Protein AF-A0A024EF74-F1 (afdb_monomer_lite)

Foldseek 3Di:
DPDDPLPDDLVVLVVVLVVLVVVLVVLVVVVVPDDPPDDPVVVVVVSVVVSVVSVVVSVVSVVSSCCVVVPPPPPD

Sequence (76 aa):
MLLIDNDAPLRELHNCVSERLNAVLKYLNLMACTSLPDYAENDINTVTNIARIMVQDVADVFGVIEQRGFDTPKLQ

pLDDT: mean 83.08, std 13.7, range [43.81, 96.69]

Structur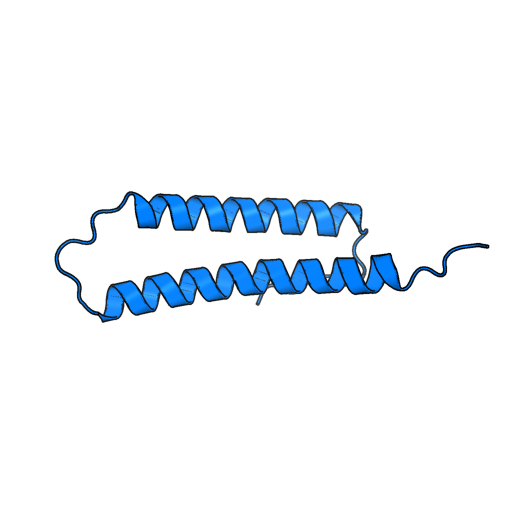e (mmCIF, N/CA/C/O backbone):
data_AF-A0A024EF74-F1
#
_entry.id   AF-A0A024EF74-F1
#
loop_
_atom_site.group_PDB
_atom_site.id
_atom_site.type_symbol
_atom_site.label_atom_id
_atom_site.label_alt_id
_atom_site.label_comp_id
_atom_site.label_asym_id
_atom_site.label_entity_id
_atom_site.label_seq_id
_atom_site.pdbx_PDB_ins_code
_atom_site.Cartn_x
_atom_site.Cartn_y
_atom_site.Cartn_z
_atom_site.occupancy
_atom_site.B_iso_or_equiv
_atom_site.auth_seq_id
_atom_site.auth_comp_id
_atom_site.auth_asym_id
_atom_site.auth_atom_id
_atom_site.pdbx_PDB_model_num
ATOM 1 N N . MET A 1 1 ? -8.527 -7.993 -3.693 1.00 51.59 1 MET A N 1
ATOM 2 C CA . MET A 1 1 ? -8.718 -7.117 -2.525 1.00 51.59 1 MET A CA 1
ATOM 3 C C . MET A 1 1 ? -8.671 -8.024 -1.315 1.00 51.59 1 MET A C 1
ATOM 5 O O . MET A 1 1 ? -9.490 -8.935 -1.233 1.00 51.59 1 MET A O 1
ATOM 9 N N . LEU A 1 2 ? -7.610 -7.917 -0.514 1.00 59.28 2 LEU A N 1
ATOM 10 C CA . LEU A 1 2 ? -7.439 -8.758 0.671 1.00 59.28 2 LEU A CA 1
ATOM 11 C C . LEU A 1 2 ? -8.591 -8.472 1.635 1.00 59.28 2 LEU A C 1
ATOM 13 O O . LEU A 1 2 ? -8.925 -7.311 1.852 1.00 59.28 2 LEU A O 1
ATOM 17 N N . LEU A 1 3 ? -9.204 -9.527 2.172 1.00 71.69 3 LEU A N 1
ATOM 18 C CA . LEU A 1 3 ? -10.298 -9.427 3.134 1.00 71.69 3 LEU A CA 1
ATOM 19 C C . LEU A 1 3 ? -9.813 -8.588 4.330 1.00 71.69 3 LEU A C 1
ATOM 21 O O . LEU A 1 3 ? -8.873 -8.989 5.017 1.00 71.69 3 LEU A O 1
ATOM 25 N N . ILE A 1 4 ? -10.385 -7.401 4.531 1.00 79.38 4 ILE A N 1
ATOM 26 C CA . ILE A 1 4 ? -10.115 -6.586 5.718 1.00 79.38 4 ILE A CA 1
ATOM 27 C C . ILE A 1 4 ? -11.024 -7.120 6.818 1.00 79.38 4 ILE A C 1
ATOM 29 O O . ILE A 1 4 ? -12.244 -7.138 6.657 1.00 79.38 4 ILE A O 1
ATOM 33 N N . ASP A 1 5 ? -10.433 -7.578 7.918 1.00 82.12 5 ASP A N 1
ATOM 34 C CA . ASP A 1 5 ? -11.192 -7.879 9.125 1.00 82.12 5 ASP A CA 1
ATOM 35 C C . ASP A 1 5 ? -11.617 -6.554 9.769 1.00 82.12 5 ASP A C 1
ATOM 37 O O . ASP A 1 5 ? -10.831 -5.884 10.441 1.00 82.12 5 ASP A O 1
ATOM 41 N N . ASN A 1 6 ? -12.858 -6.149 9.503 1.00 80.06 6 ASN A N 1
ATOM 42 C CA . ASN A 1 6 ? -13.415 -4.894 9.999 1.00 80.06 6 ASN A CA 1
ATOM 43 C C . ASN A 1 6 ? -13.550 -4.857 11.524 1.00 80.06 6 ASN A C 1
ATOM 45 O O . ASN A 1 6 ? -13.654 -3.760 12.072 1.00 80.06 6 ASN A O 1
ATOM 49 N N . ASP A 1 7 ? -13.514 -6.007 12.202 1.00 83.12 7 ASP A N 1
ATOM 50 C CA . ASP A 1 7 ? -13.688 -6.117 13.650 1.00 83.12 7 ASP A CA 1
ATOM 51 C C . ASP A 1 7 ? -12.348 -6.141 14.406 1.00 83.12 7 ASP A C 1
ATOM 53 O O . ASP A 1 7 ? -12.315 -5.878 15.613 1.00 83.12 7 ASP A O 1
ATOM 57 N N . ALA A 1 8 ? -11.224 -6.344 13.704 1.00 87.19 8 ALA A N 1
ATOM 58 C CA . ALA A 1 8 ? -9.881 -6.364 14.287 1.00 87.19 8 ALA A CA 1
ATOM 59 C C . ALA A 1 8 ? -9.574 -5.096 15.119 1.00 87.19 8 ALA A C 1
ATOM 61 O O . ALA A 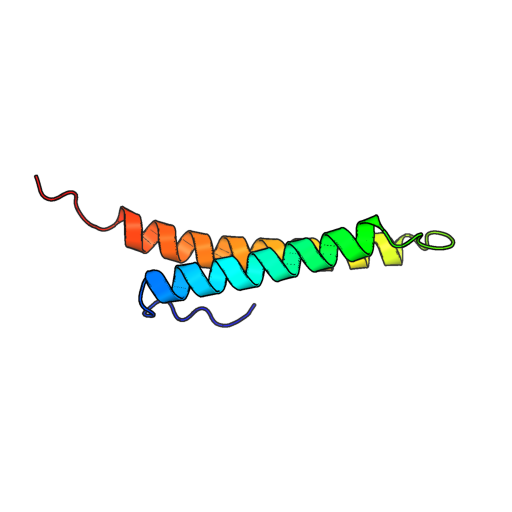1 8 ? -10.023 -4.002 14.778 1.00 87.19 8 ALA A O 1
ATOM 62 N N . PRO A 1 9 ? -8.800 -5.165 16.214 1.00 89.88 9 PRO A N 1
ATOM 63 C CA . PRO A 1 9 ? -8.427 -3.983 16.993 1.00 89.88 9 PRO A CA 1
ATOM 64 C C . PRO A 1 9 ? -7.804 -2.867 16.135 1.00 89.88 9 PRO A C 1
ATOM 66 O O . PRO A 1 9 ? 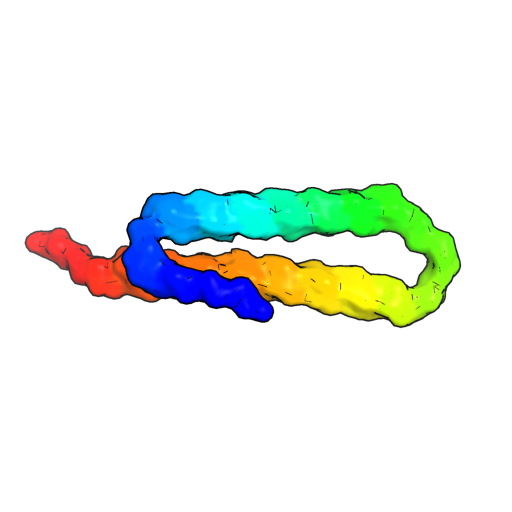-6.982 -3.136 15.262 1.00 89.88 9 PRO A O 1
ATOM 69 N N . LEU A 1 10 ? -8.099 -1.591 16.431 1.00 89.25 10 LEU A N 1
ATOM 70 C CA . LEU A 1 10 ? -7.547 -0.441 15.684 1.00 89.25 10 LEU A CA 1
ATOM 71 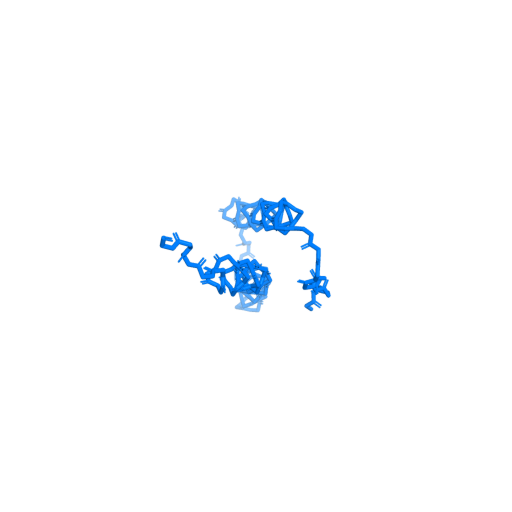C C . LEU A 1 10 ? -6.013 -0.460 15.591 1.00 89.25 10 LEU A C 1
ATOM 73 O O . LEU A 1 10 ? -5.441 -0.060 14.582 1.00 89.25 10 LEU A O 1
ATOM 77 N N . ARG A 1 11 ? -5.336 -0.964 16.630 1.00 88.94 11 ARG A N 1
ATOM 78 C CA . ARG A 1 11 ? -3.878 -1.146 16.628 1.00 88.94 11 ARG A CA 1
ATOM 79 C C . ARG A 1 11 ? -3.420 -2.164 15.580 1.00 88.94 11 ARG A C 1
ATOM 81 O O . ARG A 1 11 ? -2.383 -1.964 14.956 1.00 88.94 11 ARG A O 1
ATOM 88 N N . GLU A 1 12 ? -4.171 -3.242 15.389 1.00 90.75 12 GLU A N 1
ATOM 89 C CA . GLU A 1 12 ? -3.877 -4.261 14.379 1.00 90.75 12 GLU A CA 1
ATOM 90 C C . GLU A 1 12 ? -4.156 -3.731 12.973 1.00 90.75 12 GLU A C 1
ATOM 92 O O . GLU A 1 12 ? -3.323 -3.907 12.087 1.00 90.75 12 GLU A O 1
ATOM 97 N N . LEU A 1 13 ? -5.244 -2.976 12.790 1.00 91.12 13 LEU A N 1
ATOM 98 C CA . LEU A 1 13 ? -5.516 -2.262 11.538 1.00 91.12 13 LEU A CA 1
ATOM 99 C C . LEU A 1 13 ? -4.410 -1.246 11.204 1.00 91.12 13 LEU A C 1
ATOM 101 O O . LEU A 1 13 ? -3.954 -1.183 10.063 1.00 91.12 13 LEU A O 1
ATOM 105 N N . HIS A 1 14 ? -3.911 -0.504 12.200 1.00 91.62 14 HIS A N 1
ATOM 106 C CA . HIS A 1 14 ? -2.780 0.412 12.032 1.00 91.62 14 HIS A CA 1
ATOM 107 C C . HIS A 1 14 ? -1.483 -0.318 11.631 1.00 91.62 14 HIS A C 1
ATOM 109 O O . HIS A 1 14 ? -0.732 0.143 10.766 1.00 91.62 14 HIS A O 1
ATOM 115 N N . ASN A 1 15 ? -1.192 -1.467 12.246 1.00 92.88 15 ASN A N 1
ATOM 116 C CA . ASN A 1 15 ? -0.037 -2.277 11.856 1.00 92.88 15 ASN A CA 1
ATOM 117 C C . ASN A 1 15 ? -0.194 -2.794 10.418 1.00 92.88 15 ASN A C 1
ATOM 119 O O . ASN A 1 15 ? 0.728 -2.657 9.618 1.00 92.88 15 ASN A O 1
ATOM 123 N N . CYS A 1 16 ? -1.386 -3.283 10.073 1.00 92.19 16 CYS A N 1
ATOM 124 C CA . CYS A 1 16 ? -1.731 -3.771 8.741 1.00 92.19 16 CYS A CA 1
ATOM 125 C C . CYS A 1 16 ? -1.536 -2.690 7.663 1.00 92.19 16 CYS A C 1
ATOM 127 O O . CYS A 1 16 ? -0.859 -2.929 6.660 1.00 92.19 16 CYS A O 1
ATOM 129 N N . VAL A 1 17 ? -2.054 -1.472 7.877 1.00 93.62 17 VAL A N 1
ATOM 130 C CA . VAL A 1 17 ? -1.861 -0.364 6.924 1.00 93.62 17 VAL A CA 1
ATOM 131 C C . VAL A 1 17 ? -0.390 0.054 6.829 1.00 93.62 17 VAL A C 1
ATOM 133 O O . VAL A 1 17 ? 0.092 0.340 5.734 1.00 93.62 17 VAL A O 1
ATOM 136 N N . SER A 1 18 ? 0.358 0.012 7.940 1.00 95.31 18 SER A N 1
ATOM 137 C CA . SER A 1 18 ? 1.796 0.319 7.958 1.00 95.31 18 SER A CA 1
ATOM 138 C C . SER A 1 18 ? 2.606 -0.682 7.130 1.00 95.31 18 SER A C 1
ATOM 140 O O . SER A 1 18 ? 3.482 -0.284 6.360 1.00 95.31 18 SER A O 1
ATOM 142 N N . GLU A 1 19 ? 2.309 -1.978 7.252 1.00 94.94 19 GLU A N 1
ATOM 143 C CA . GLU A 1 19 ? 2.949 -3.042 6.469 1.00 94.94 19 GLU A CA 1
ATOM 144 C C . GLU A 1 19 ? 2.634 -2.911 4.975 1.00 94.94 19 GLU A C 1
ATOM 146 O O . GLU A 1 19 ? 3.549 -2.951 4.143 1.00 94.94 19 GLU A O 1
ATOM 151 N N . ARG A 1 20 ? 1.358 -2.686 4.635 1.00 94.69 20 ARG A N 1
ATOM 152 C CA . ARG A 1 20 ? 0.894 -2.507 3.249 1.00 94.69 20 ARG A CA 1
ATOM 153 C C . ARG A 1 20 ? 1.519 -1.274 2.600 1.00 94.69 20 ARG A C 1
ATOM 155 O O . ARG A 1 20 ? 2.039 -1.370 1.489 1.00 94.69 20 ARG A O 1
ATOM 162 N N . LEU A 1 21 ? 1.573 -0.147 3.312 1.00 96.62 21 LEU A N 1
ATOM 163 C CA . LEU A 1 21 ? 2.238 1.065 2.834 1.00 96.62 21 LEU A CA 1
ATOM 164 C C . LEU A 1 21 ? 3.734 0.831 2.588 1.00 96.62 21 LEU A C 1
ATOM 166 O O . LEU A 1 21 ? 4.265 1.244 1.558 1.00 96.62 21 LEU A O 1
ATOM 170 N N . ASN A 1 22 ? 4.415 0.117 3.489 1.00 96.69 22 ASN A N 1
ATOM 171 C CA . ASN A 1 22 ? 5.824 -0.232 3.304 1.00 96.69 22 ASN A CA 1
ATOM 172 C C . ASN A 1 22 ? 6.046 -1.095 2.052 1.00 96.69 22 ASN A C 1
ATOM 174 O O . ASN A 1 22 ? 7.035 -0.916 1.339 1.00 96.69 22 ASN A O 1
ATOM 178 N N . ALA A 1 23 ? 5.132 -2.024 1.764 1.00 95.44 23 ALA A N 1
ATOM 179 C CA . ALA A 1 23 ? 5.178 -2.826 0.545 1.00 95.44 23 ALA A CA 1
ATOM 180 C C . ALA A 1 23 ? 4.972 -1.967 -0.714 1.00 95.44 23 ALA A C 1
ATOM 182 O O . ALA A 1 23 ? 5.725 -2.123 -1.677 1.00 95.44 23 ALA A O 1
ATOM 183 N N . VAL A 1 24 ? 4.022 -1.023 -0.691 1.00 95.62 24 VAL A N 1
ATOM 184 C CA . VAL A 1 24 ? 3.801 -0.063 -1.790 1.00 95.62 24 VAL A CA 1
ATOM 185 C C . VAL A 1 24 ? 5.065 0.751 -2.052 1.00 95.62 24 VAL A C 1
ATOM 187 O O . VAL A 1 24 ? 5.517 0.830 -3.190 1.00 95.62 24 VAL A O 1
ATOM 190 N N . LEU A 1 25 ? 5.683 1.305 -1.005 1.00 95.81 25 LEU A N 1
ATOM 191 C CA . LEU A 1 25 ? 6.909 2.094 -1.135 1.00 95.81 25 LEU A CA 1
ATOM 192 C C . LEU A 1 25 ? 8.065 1.271 -1.712 1.00 95.81 25 LEU A C 1
ATOM 194 O O . LEU A 1 25 ? 8.774 1.748 -2.595 1.00 95.81 25 LEU A O 1
ATOM 198 N N . LYS A 1 26 ? 8.243 0.021 -1.266 1.00 93.88 26 LYS A N 1
ATOM 199 C CA . LYS A 1 26 ? 9.256 -0.889 -1.828 1.00 93.88 26 LYS A CA 1
ATOM 200 C C . LYS A 1 26 ? 9.015 -1.165 -3.310 1.00 93.88 26 LYS A C 1
ATOM 202 O O . LYS A 1 26 ? 9.967 -1.125 -4.085 1.00 93.88 26 LYS A O 1
ATOM 207 N N . TYR A 1 27 ? 7.765 -1.414 -3.696 1.00 92.88 27 TYR A N 1
ATOM 208 C CA . TYR A 1 27 ? 7.399 -1.630 -5.093 1.00 92.88 27 TYR A CA 1
ATOM 209 C C . TYR A 1 27 ? 7.677 -0.387 -5.944 1.00 92.88 27 TYR A C 1
ATOM 211 O O . TYR A 1 27 ? 8.367 -0.477 -6.955 1.00 92.88 27 TYR A O 1
ATOM 219 N N . LEU A 1 28 ? 7.219 0.788 -5.508 1.00 92.19 28 LEU A N 1
ATOM 220 C CA . LEU A 1 28 ? 7.447 2.041 -6.229 1.00 92.19 28 LEU A CA 1
ATOM 221 C C . LEU A 1 28 ? 8.938 2.379 -6.344 1.00 92.19 28 LEU A C 1
ATOM 223 O O . LEU A 1 28 ? 9.375 2.790 -7.414 1.00 92.19 28 LEU A O 1
ATOM 227 N N . ASN A 1 29 ? 9.727 2.148 -5.291 1.00 91.75 29 ASN A N 1
ATOM 228 C CA . ASN A 1 29 ? 11.180 2.326 -5.334 1.00 91.75 29 ASN A CA 1
ATOM 229 C C . ASN A 1 29 ? 11.840 1.378 -6.339 1.00 91.75 29 ASN A C 1
ATOM 231 O O . ASN A 1 29 ? 12.676 1.813 -7.125 1.00 91.75 29 ASN A O 1
ATOM 235 N N . LEU A 1 30 ? 11.447 0.099 -6.350 1.00 89.25 30 LEU A N 1
ATOM 236 C CA . LEU A 1 30 ? 11.942 -0.859 -7.336 1.00 89.25 30 LEU A CA 1
ATOM 237 C C . LEU A 1 30 ? 11.638 -0.372 -8.756 1.00 89.25 30 LEU A C 1
ATOM 239 O O . LEU A 1 30 ? 12.531 -0.358 -9.599 1.00 89.25 30 LEU A O 1
ATOM 243 N N . MET A 1 31 ? 10.410 0.082 -9.004 1.00 87.19 31 MET A N 1
ATOM 244 C CA . MET A 1 31 ? 10.004 0.557 -10.325 1.00 87.19 31 MET A CA 1
ATOM 245 C C . MET A 1 31 ? 10.688 1.866 -10.730 1.00 87.19 31 MET A C 1
ATOM 247 O O . MET A 1 31 ? 11.036 2.024 -11.894 1.00 87.19 31 MET A O 1
ATOM 251 N N . ALA A 1 32 ? 10.933 2.777 -9.787 1.00 84.69 32 ALA A N 1
ATOM 252 C CA . ALA A 1 32 ? 11.649 4.027 -10.040 1.00 84.69 32 ALA A CA 1
ATOM 253 C C . ALA A 1 32 ? 13.146 3.811 -10.327 1.00 84.69 32 ALA A C 1
ATOM 255 O O . ALA A 1 32 ? 13.746 4.575 -11.079 1.00 84.69 32 ALA A O 1
ATOM 256 N N . CYS A 1 33 ? 13.755 2.778 -9.734 1.00 82.50 33 CYS A N 1
ATOM 257 C CA . CYS A 1 33 ? 15.163 2.433 -9.942 1.00 82.50 33 CYS A CA 1
ATOM 258 C C . CYS A 1 33 ? 15.393 1.459 -11.108 1.00 82.50 33 CYS A C 1
ATOM 260 O O . CYS A 1 33 ? 16.535 1.276 -11.530 1.00 82.50 33 CYS A O 1
ATOM 262 N N . THR A 1 34 ? 14.340 0.827 -11.626 1.00 78.69 34 THR A N 1
ATOM 263 C CA . THR A 1 34 ? 14.442 -0.083 -12.768 1.00 78.69 34 THR A CA 1
ATOM 264 C C . THR A 1 34 ? 14.379 0.724 -14.058 1.00 78.69 34 THR A C 1
ATOM 266 O O . THR A 1 34 ? 13.360 1.328 -14.381 1.00 78.69 34 THR A O 1
ATOM 269 N N . SER A 1 35 ? 15.469 0.721 -14.824 1.00 67.19 35 SER A N 1
ATOM 270 C CA . SER A 1 35 ? 15.445 1.205 -16.204 1.00 67.19 35 SER A CA 1
ATOM 271 C C . SER A 1 35 ? 14.624 0.221 -17.034 1.00 67.19 35 SER A C 1
ATOM 273 O O . SER A 1 35 ? 15.100 -0.875 -17.313 1.00 67.19 35 SER A O 1
ATOM 275 N N . LEU A 1 36 ? 13.387 0.583 -17.377 1.00 64.31 36 LEU A N 1
ATOM 276 C CA . LEU A 1 36 ? 12.547 -0.182 -18.302 1.00 64.31 36 LEU A CA 1
ATOM 277 C C . LEU A 1 36 ? 13.202 -0.126 -19.694 1.00 64.31 36 LEU A C 1
ATOM 279 O O . LEU A 1 36 ? 13.202 0.948 -20.301 1.00 64.31 36 LEU A O 1
ATOM 283 N N . PRO A 1 37 ? 13.820 -1.216 -20.188 1.00 61.16 37 PRO A N 1
ATOM 284 C CA . PRO A 1 37 ? 14.430 -1.224 -21.509 1.00 61.16 37 PRO A CA 1
ATOM 285 C C . PRO A 1 37 ? 13.298 -1.228 -22.538 1.00 61.16 37 PRO A C 1
ATOM 287 O O . PRO A 1 37 ? 12.476 -2.135 -22.511 1.00 61.16 37 PRO A O 1
ATOM 290 N N . ASP A 1 38 ? 13.260 -0.203 -23.389 1.00 57.81 38 ASP A N 1
ATOM 291 C CA . ASP A 1 38 ? 12.286 0.025 -24.464 1.00 57.81 38 ASP A CA 1
ATOM 292 C C . ASP A 1 38 ? 10.819 -0.250 -24.096 1.00 57.81 38 ASP A C 1
ATOM 294 O O . ASP A 1 38 ? 10.293 -1.352 -24.219 1.00 57.81 38 ASP A O 1
ATOM 298 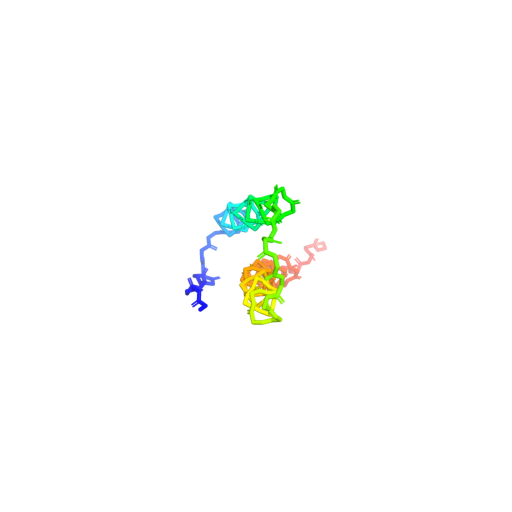N N . TYR A 1 39 ? 10.135 0.822 -23.692 1.00 55.75 39 TYR A N 1
ATOM 299 C CA . TYR A 1 39 ? 8.712 0.870 -23.385 1.00 55.75 39 TYR A CA 1
ATOM 300 C C . TYR A 1 39 ? 7.828 0.183 -24.441 1.00 55.75 39 TYR A C 1
ATOM 302 O O . TYR A 1 39 ? 7.379 0.805 -25.405 1.00 55.75 39 TYR A O 1
ATOM 310 N N . ALA A 1 40 ? 7.443 -1.067 -24.188 1.00 62.91 40 ALA A N 1
ATOM 311 C CA . ALA A 1 40 ? 6.099 -1.483 -24.536 1.00 62.91 40 ALA A CA 1
ATOM 312 C C . ALA A 1 40 ? 5.165 -0.703 -23.601 1.00 62.91 40 ALA A C 1
ATOM 314 O O . ALA A 1 40 ? 5.247 -0.835 -22.383 1.00 62.91 40 ALA A O 1
ATOM 315 N N . GLU A 1 41 ? 4.276 0.129 -24.141 1.00 60.62 41 GLU A N 1
ATOM 316 C CA . GLU A 1 41 ? 3.232 0.847 -23.386 1.00 60.62 41 GLU A CA 1
ATOM 317 C C . GLU A 1 41 ? 2.489 -0.072 -22.383 1.00 60.62 41 GLU A C 1
ATOM 319 O O . GLU A 1 41 ? 2.078 0.346 -21.298 1.00 60.62 41 GLU A O 1
ATOM 324 N N . ASN A 1 42 ? 2.412 -1.366 -22.717 1.00 61.50 42 ASN A N 1
ATOM 325 C CA . ASN A 1 42 ? 1.895 -2.445 -21.879 1.00 61.50 42 ASN A CA 1
ATOM 326 C C . ASN A 1 42 ? 2.605 -2.594 -20.519 1.00 61.50 42 ASN A C 1
ATOM 328 O O . ASN A 1 42 ? 1.939 -2.917 -19.533 1.00 61.50 42 ASN A O 1
ATOM 332 N N . ASP A 1 43 ? 3.906 -2.317 -20.422 1.00 77.44 43 ASP A N 1
ATOM 333 C CA . ASP A 1 43 ? 4.666 -2.462 -19.176 1.00 77.44 43 ASP A CA 1
ATOM 334 C C . ASP A 1 43 ? 4.390 -1.301 -18.218 1.00 77.44 43 ASP A C 1
ATOM 336 O O . ASP A 1 43 ? 4.171 -1.530 -17.027 1.00 77.44 43 ASP A O 1
ATOM 340 N N . ILE A 1 44 ? 4.279 -0.065 -18.729 1.00 83.19 44 ILE A N 1
ATOM 341 C CA . ILE A 1 44 ? 3.871 1.094 -17.911 1.00 83.19 44 ILE A CA 1
ATOM 342 C C . ILE A 1 44 ? 2.459 0.876 -17.376 1.00 83.19 44 ILE A C 1
ATOM 344 O O . ILE A 1 44 ? 2.229 0.995 -16.175 1.00 83.19 44 ILE A O 1
ATOM 348 N N . ASN A 1 45 ? 1.517 0.518 -18.252 1.00 85.69 45 ASN A N 1
ATOM 349 C CA . ASN A 1 45 ? 0.126 0.300 -17.860 1.00 85.69 45 ASN A CA 1
ATOM 350 C C . ASN A 1 45 ? 0.009 -0.801 -16.800 1.00 85.69 45 ASN A C 1
ATOM 352 O O . ASN A 1 45 ? -0.757 -0.664 -15.843 1.00 85.69 45 ASN A O 1
ATOM 356 N N . THR A 1 46 ? 0.796 -1.870 -16.927 1.00 87.31 46 THR A N 1
ATOM 357 C CA . THR A 1 46 ? 0.856 -2.941 -15.925 1.00 87.31 46 THR A CA 1
ATOM 358 C C . THR A 1 46 ? 1.389 -2.420 -14.595 1.00 87.31 46 THR A C 1
ATOM 360 O O . THR A 1 46 ? 0.748 -2.604 -13.558 1.00 87.31 46 THR A O 1
ATOM 363 N N . VAL A 1 47 ? 2.515 -1.704 -14.618 1.00 88.56 47 VAL A N 1
ATOM 364 C CA . VAL A 1 47 ? 3.153 -1.155 -13.418 1.00 88.56 47 VAL A CA 1
ATOM 365 C C . VAL A 1 47 ? 2.232 -0.192 -12.679 1.00 88.56 47 VAL A C 1
ATOM 367 O O . VAL A 1 47 ? 2.066 -0.309 -11.461 1.00 88.56 47 VAL A O 1
ATOM 370 N N . THR A 1 48 ? 1.608 0.729 -13.413 1.00 90.06 48 THR A N 1
ATOM 371 C CA . THR A 1 48 ? 0.663 1.709 -12.878 1.00 90.06 48 THR A CA 1
ATOM 372 C C . THR A 1 48 ? -0.582 1.030 -12.319 1.00 90.06 48 THR A C 1
ATOM 374 O O . THR A 1 48 ? -1.049 1.411 -11.247 1.00 90.06 48 THR A O 1
ATOM 377 N N . ASN A 1 49 ? -1.107 -0.005 -12.982 1.00 93.06 49 ASN A N 1
ATOM 378 C CA . ASN A 1 49 ? -2.255 -0.752 -12.469 1.00 93.06 49 ASN A CA 1
ATOM 379 C C . ASN A 1 49 ? -1.932 -1.496 -11.170 1.00 93.06 49 ASN A C 1
ATOM 381 O O . ASN A 1 49 ? -2.742 -1.458 -10.243 1.00 93.06 49 ASN A O 1
ATOM 385 N N . ILE A 1 50 ? -0.754 -2.117 -11.069 1.00 92.81 50 ILE A N 1
ATOM 386 C CA . ILE A 1 50 ? -0.301 -2.759 -9.828 1.00 92.81 50 ILE A CA 1
ATOM 387 C C . ILE A 1 50 ? -0.170 -1.712 -8.717 1.00 92.81 50 ILE A C 1
ATOM 389 O O . ILE A 1 50 ? -0.758 -1.889 -7.651 1.00 92.81 50 ILE A O 1
ATOM 393 N N . ALA A 1 51 ? 0.511 -0.590 -8.980 1.00 94.06 51 ALA A N 1
ATOM 394 C CA . ALA A 1 51 ? 0.642 0.502 -8.013 1.00 94.06 51 ALA A CA 1
ATOM 395 C C . ALA A 1 51 ? -0.728 1.004 -7.533 1.00 94.06 51 ALA A C 1
ATOM 397 O O . ALA A 1 51 ? -0.951 1.141 -6.332 1.00 94.06 51 ALA A O 1
ATOM 398 N N . ARG A 1 52 ? -1.674 1.213 -8.458 1.00 95.31 52 ARG A N 1
ATOM 399 C CA . ARG A 1 52 ? -3.040 1.648 -8.145 1.00 95.31 52 ARG A CA 1
ATOM 400 C C . ARG A 1 52 ? -3.762 0.653 -7.238 1.00 95.31 52 ARG A C 1
ATOM 402 O O . ARG A 1 52 ? -4.405 1.076 -6.286 1.00 95.31 52 ARG A O 1
ATOM 409 N N . ILE A 1 53 ? -3.658 -0.648 -7.513 1.00 95.00 53 ILE A N 1
ATOM 410 C CA . ILE A 1 53 ? -4.277 -1.694 -6.683 1.00 95.00 53 ILE A CA 1
ATOM 411 C C . ILE A 1 53 ? -3.674 -1.695 -5.275 1.00 95.00 53 ILE A C 1
ATOM 413 O O . ILE A 1 53 ? -4.417 -1.762 -4.301 1.00 95.00 53 ILE A O 1
ATOM 417 N N . MET A 1 54 ? -2.349 -1.584 -5.158 1.00 94.88 54 MET A N 1
ATOM 418 C CA . MET A 1 54 ? -1.669 -1.552 -3.859 1.00 94.88 54 MET A CA 1
ATOM 419 C C . MET A 1 54 ? -2.034 -0.303 -3.045 1.00 94.88 54 MET A C 1
ATOM 421 O O . MET A 1 54 ? -2.235 -0.390 -1.838 1.00 94.88 54 MET A O 1
ATOM 425 N N . VAL A 1 55 ? -2.148 0.859 -3.695 1.00 95.75 55 VAL A N 1
ATOM 426 C CA . VAL A 1 55 ? -2.585 2.103 -3.041 1.00 95.75 55 VAL A CA 1
ATOM 427 C C . VAL A 1 55 ? -4.052 2.022 -2.623 1.00 95.75 55 VAL A C 1
ATOM 429 O O . VAL A 1 55 ? -4.382 2.442 -1.518 1.00 95.75 55 VAL A O 1
ATOM 432 N N . GLN A 1 56 ? -4.923 1.456 -3.465 1.00 95.50 56 GLN A N 1
ATOM 433 C CA . GLN A 1 56 ? -6.331 1.256 -3.116 1.00 95.50 56 GLN A CA 1
ATOM 434 C C . GLN A 1 56 ? -6.467 0.361 -1.881 1.00 95.50 56 GLN A C 1
ATOM 436 O O . GLN A 1 56 ? -7.211 0.691 -0.970 1.00 95.50 56 GLN A O 1
ATOM 441 N N . ASP A 1 57 ? -5.680 -0.710 -1.808 1.00 92.88 57 ASP A N 1
ATOM 442 C CA . ASP A 1 57 ? -5.666 -1.627 -0.669 1.00 92.88 57 ASP A CA 1
ATOM 443 C C . ASP A 1 57 ? -5.269 -0.930 0.652 1.00 92.88 57 ASP A C 1
ATOM 445 O O . ASP A 1 57 ? -5.854 -1.201 1.699 1.00 92.88 57 ASP A O 1
ATOM 449 N N . VAL A 1 58 ? -4.332 0.025 0.606 1.00 94.88 58 VAL A N 1
ATOM 450 C CA . VAL A 1 58 ? -3.995 0.894 1.751 1.00 94.88 58 VAL A CA 1
ATOM 451 C C . VAL A 1 58 ? -5.148 1.842 2.093 1.00 94.88 58 VAL A C 1
ATOM 453 O O . VAL A 1 58 ? -5.480 1.995 3.269 1.00 94.88 58 VAL A O 1
ATOM 456 N N . ALA A 1 59 ? -5.756 2.470 1.084 1.00 94.25 59 ALA A N 1
ATOM 457 C CA . ALA A 1 59 ? -6.867 3.402 1.270 1.00 94.25 59 ALA A CA 1
ATOM 458 C C . ALA A 1 59 ? -8.094 2.718 1.893 1.00 94.25 59 ALA A C 1
ATOM 460 O O . ALA A 1 59 ? -8.734 3.296 2.767 1.00 94.25 59 ALA A O 1
ATOM 461 N N . ASP A 1 60 ? -8.377 1.475 1.504 1.00 92.31 60 ASP A N 1
ATOM 462 C CA . ASP A 1 60 ? -9.494 0.697 2.037 1.00 92.31 60 ASP A CA 1
ATOM 463 C C . ASP A 1 60 ? -9.311 0.422 3.541 1.00 92.31 60 ASP A C 1
ATOM 465 O O . ASP A 1 60 ? -10.232 0.638 4.328 1.00 92.31 60 ASP A O 1
ATOM 469 N N . VAL A 1 61 ? -8.107 0.016 3.974 1.00 90.88 61 VAL A N 1
ATOM 470 C CA . VAL A 1 61 ? -7.805 -0.183 5.408 1.00 90.88 61 VAL A CA 1
ATOM 471 C C . VAL A 1 61 ? -7.875 1.139 6.170 1.00 90.88 61 VAL A C 1
ATOM 473 O O . VAL A 1 61 ? -8.390 1.181 7.288 1.00 90.88 61 VAL A O 1
ATOM 476 N N . PHE A 1 62 ? -7.388 2.225 5.567 1.00 91.31 62 PHE A N 1
ATOM 477 C CA . PHE A 1 62 ? -7.466 3.551 6.171 1.00 91.31 62 PHE A CA 1
ATOM 478 C C . PHE A 1 62 ? -8.920 3.992 6.382 1.00 91.31 62 PHE A C 1
ATOM 480 O O . PHE A 1 62 ? -9.259 4.434 7.475 1.00 91.31 62 PHE A O 1
ATOM 487 N N . GLY A 1 63 ? -9.805 3.765 5.407 1.00 91.06 63 GLY A N 1
ATOM 488 C CA . GLY A 1 63 ? -11.231 4.078 5.530 1.00 91.06 63 GLY A CA 1
ATOM 489 C C . GLY A 1 63 ? -11.926 3.336 6.679 1.00 91.06 63 GLY A C 1
ATOM 490 O O . GLY A 1 63 ? -12.754 3.921 7.375 1.00 91.06 63 GLY A O 1
ATOM 491 N N . VAL A 1 64 ? -11.551 2.079 6.942 1.00 89.88 64 VAL A N 1
ATOM 492 C CA . VAL A 1 64 ? -12.068 1.309 8.093 1.00 89.88 64 VAL A CA 1
ATOM 493 C C . VAL A 1 64 ? -11.596 1.906 9.421 1.00 89.88 64 VAL A C 1
ATOM 495 O O . VAL A 1 64 ? -12.375 2.009 10.372 1.00 89.88 64 VAL A O 1
ATOM 498 N N . ILE A 1 65 ? -10.327 2.325 9.490 1.00 89.88 65 ILE A N 1
ATOM 499 C CA . ILE A 1 65 ? -9.771 3.010 10.666 1.00 89.88 65 ILE A CA 1
ATOM 500 C C . ILE A 1 65 ? -10.498 4.336 10.897 1.00 89.88 65 ILE A C 1
ATOM 502 O O . ILE A 1 65 ? -10.857 4.630 12.034 1.00 89.88 65 ILE A O 1
ATOM 506 N N . GLU A 1 66 ? -10.729 5.120 9.844 1.00 88.75 66 GLU A N 1
ATOM 507 C CA . GLU A 1 66 ? -11.419 6.407 9.930 1.00 88.75 66 GLU A CA 1
ATOM 508 C C . GLU A 1 66 ? -1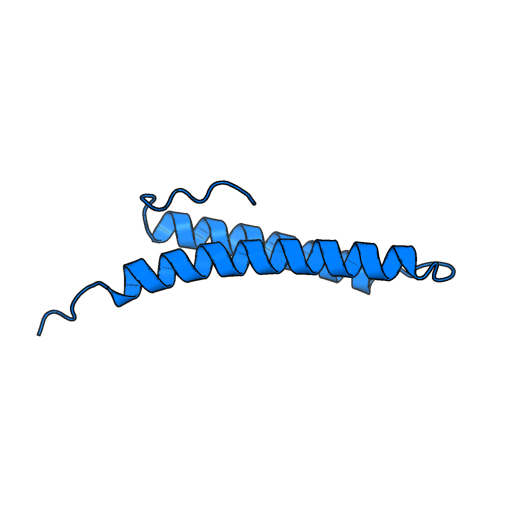2.868 6.249 10.388 1.00 88.75 66 GLU A C 1
ATOM 510 O O . GLU A 1 66 ? -13.254 6.905 11.352 1.00 88.75 66 GLU A O 1
ATOM 515 N N . GLN A 1 67 ? -13.648 5.347 9.777 1.00 87.56 67 GLN A N 1
ATOM 516 C CA . GLN A 1 67 ? -15.022 5.071 10.217 1.00 87.56 67 GLN A CA 1
ATOM 517 C C . GLN A 1 67 ? -15.054 4.741 11.711 1.00 87.56 67 GLN A C 1
ATOM 519 O O . GLN A 1 67 ? -15.708 5.418 12.495 1.00 87.56 67 GLN A O 1
ATOM 524 N N . ARG A 1 68 ? -14.248 3.772 12.153 1.00 84.25 68 ARG A N 1
ATOM 525 C CA . ARG A 1 68 ? -14.275 3.320 13.552 1.00 84.25 68 ARG A CA 1
ATOM 526 C C . ARG A 1 68 ? -13.669 4.323 14.537 1.00 84.25 68 ARG A C 1
ATOM 528 O O . ARG A 1 68 ? -14.111 4.406 15.681 1.00 84.25 68 ARG A O 1
ATOM 535 N N . GLY A 1 69 ? -12.648 5.065 14.118 1.00 78.25 69 GLY A N 1
ATOM 536 C CA . GLY A 1 69 ? -11.971 6.069 14.936 1.00 78.25 69 GLY A CA 1
ATOM 537 C C . GLY A 1 69 ? -12.779 7.357 15.100 1.00 78.25 69 GLY A C 1
ATOM 538 O O . GLY A 1 69 ? -12.730 7.965 16.169 1.00 78.25 69 GLY A O 1
ATOM 539 N N . PHE A 1 70 ? -13.542 7.758 14.077 1.00 71.25 70 PHE A N 1
ATOM 540 C CA . PHE A 1 70 ? -14.362 8.974 14.095 1.00 71.25 70 PHE A CA 1
ATOM 541 C C . PHE A 1 70 ? -15.805 8.745 14.560 1.00 71.25 70 PHE A C 1
ATOM 543 O O . PHE A 1 70 ? -16.396 9.677 15.104 1.00 71.25 70 PHE A O 1
ATOM 550 N N . ASP A 1 71 ? -16.344 7.527 14.442 1.00 65.44 71 ASP A N 1
ATOM 551 C CA . ASP A 1 71 ? -17.676 7.177 14.965 1.00 65.44 71 ASP A CA 1
ATOM 552 C C . ASP A 1 71 ? -17.710 7.035 16.497 1.00 65.44 71 ASP A C 1
ATOM 554 O O . ASP A 1 71 ? -18.779 6.863 17.085 1.00 65.44 71 ASP A O 1
ATOM 558 N N . THR A 1 72 ? -16.563 7.136 17.181 1.00 60.31 72 THR A N 1
ATOM 559 C CA . THR A 1 72 ? -16.548 7.200 18.646 1.00 60.31 72 THR A CA 1
ATOM 560 C C . THR A 1 72 ? -17.066 8.580 19.071 1.00 60.31 72 THR A C 1
ATOM 562 O O . THR A 1 72 ? -16.392 9.580 18.801 1.00 60.31 72 THR A O 1
ATOM 565 N N . PRO A 1 73 ? -18.233 8.695 19.740 1.00 58.00 73 PRO A N 1
ATOM 566 C CA . PRO A 1 73 ? -18.721 9.986 20.199 1.00 58.00 73 PRO A CA 1
ATOM 567 C C . PRO A 1 73 ? -17.660 10.598 21.109 1.00 58.00 73 PRO A C 1
ATOM 569 O O . PRO A 1 73 ? -17.182 9.937 22.035 1.00 58.00 73 PRO A O 1
ATOM 572 N N . LYS A 1 74 ? -17.281 11.855 20.860 1.00 57.75 74 LYS A N 1
ATOM 573 C CA . LYS A 1 74 ? -16.487 12.618 21.827 1.00 57.75 74 LYS A CA 1
ATOM 574 C C . LYS A 1 74 ? -17.279 12.608 23.134 1.00 57.75 74 LYS A C 1
ATOM 576 O O . LYS A 1 74 ? -18.336 13.233 23.186 1.00 57.75 74 LYS A O 1
ATOM 581 N N . LEU A 1 75 ? -16.809 11.878 24.149 1.00 58.88 75 LEU A N 1
ATOM 582 C CA . LEU A 1 75 ? -17.329 12.034 25.505 1.00 58.88 75 LEU A CA 1
ATOM 583 C C . LEU A 1 75 ? -17.139 13.515 25.863 1.00 58.88 75 LEU A C 1
ATOM 585 O O . LEU A 1 75 ? -16.000 13.981 25.941 1.00 58.88 75 LEU A O 1
ATOM 589 N N . GLN A 1 76 ? -18.252 14.247 25.955 1.00 43.81 76 GLN A N 1
ATOM 590 C CA . GLN A 1 76 ? -18.302 15.584 26.543 1.00 43.81 76 GLN A CA 1
ATOM 591 C C . GLN A 1 76 ? -18.175 15.482 28.058 1.00 43.81 76 GLN A C 1
ATOM 593 O O . GLN A 1 76 ? -18.753 14.527 28.627 1.00 43.81 76 GLN A O 1
#

Secondary structure (DSSP, 8-state):
-----TTS-HHHHHHHHHHHHHHHHHHHHHHHHS--SS--HHHHHHHHHHHHHHHHHHHHHHHHHHHHHHSS----

Organism: NCBI:txid1147786

Radius of gyration: 16.54 Å; chains: 1; bounding box: 34×25×51 Å